Protein AF-A0AAV4BXM2-F1 (afdb_monomer)

Sequence (89 aa):
MMSWCPVSDRVIVAKLVAKPLNLGIIQVYAPTSDSEDVEVEKFYEEIEKAKGYLKYQDIIIVVGDFNAKVRDERVEDDVGPSGIGTVTV

pLDDT: mean 81.05, std 19.94, range [27.41, 97.19]

Organism: NCBI:txid259542

Solvent-accessible surface area (backbone atoms only — not comparable to full-atom values): 5604 Å² total; per-residue (Å²): 108,74,51,72,49,76,76,51,101,42,33,36,33,35,39,40,65,51,80,98,48,33,38,32,38,38,42,38,48,47,63,55,80,87,52,55,71,69,58,51,53,51,50,54,52,49,53,56,55,46,52,68,79,50,59,91,78,36,49,76,45,81,46,70,48,62,53,73,76,68,68,94,66,81,64,94,83,82,79,67,101,84,67,82,79,89,80,83,131

Mean predicted aligned error: 10.32 Å

Nearest PDB structures (foldseek):
  5inn-assembly5_E  TM=6.791E-01  e=8.055E-03  Mus musculus
  4gyz-assembly8_H  TM=7.151E-01  e=1.544E-02  Mus musculus
  5inm-assembly3_C  TM=7.025E-01  e=2.772E-02  Mus musculus
  4rvn-assembly1_B  TM=3.927E-01 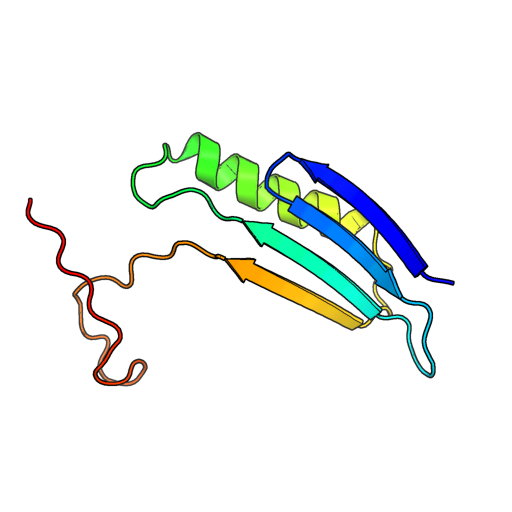 e=1.410E-01  Bacteroides thetaiotaomicron VPI-5482
  6gp6-assembly1_B  TM=3.909E-01  e=3.741E-01  Magnetospirillum gryphiswaldense MSR-1

Radius of gyration: 16.23 Å; Cα contacts (8 Å, |Δi|>4): 123; chains: 1; bounding box: 43×31×40 Å

Structure (mmCIF, N/CA/C/O backbone):
data_AF-A0AAV4BXM2-F1
#
_entry.id   AF-A0AAV4BXM2-F1
#
loop_
_atom_site.group_PDB
_atom_site.id
_atom_site.type_symbol
_atom_site.label_atom_id
_atom_site.label_alt_id
_atom_site.label_comp_id
_atom_site.label_asym_id
_atom_site.label_entity_id
_atom_site.label_seq_id
_atom_site.pdbx_PDB_ins_code
_atom_site.Cartn_x
_atom_site.Cartn_y
_atom_site.Cartn_z
_atom_site.occupancy
_atom_site.B_iso_or_equiv
_atom_site.auth_seq_id
_atom_site.auth_comp_id
_atom_site.auth_asym_id
_atom_site.auth_atom_id
_atom_site.pdbx_PDB_model_num
ATOM 1 N N . MET A 1 1 ? -20.317 -3.893 7.590 1.00 72.69 1 MET A N 1
ATOM 2 C CA . MET A 1 1 ? -20.508 -3.543 6.166 1.00 72.69 1 MET A CA 1
ATOM 3 C C . MET A 1 1 ? -19.139 -3.491 5.509 1.00 72.69 1 MET A C 1
ATOM 5 O O . MET A 1 1 ? -18.184 -3.142 6.193 1.00 72.69 1 MET A O 1
ATOM 9 N N . MET A 1 2 ? -19.036 -3.908 4.250 1.00 87.56 2 MET A N 1
ATOM 10 C CA . MET A 1 2 ? -17.796 -3.889 3.471 1.00 87.56 2 MET A CA 1
ATOM 11 C C . MET A 1 2 ? -17.834 -2.695 2.513 1.00 87.56 2 MET A C 1
ATOM 13 O O . MET A 1 2 ? -18.879 -2.440 1.917 1.00 87.56 2 MET A O 1
ATOM 17 N N . SER A 1 3 ? -16.726 -1.970 2.380 1.00 93.75 3 SER A N 1
ATOM 18 C CA . SER A 1 3 ? -16.567 -0.864 1.424 1.00 93.75 3 SER A CA 1
ATOM 19 C C . SER A 1 3 ? -15.275 -1.031 0.640 1.00 93.75 3 SER A C 1
ATOM 21 O O . SER A 1 3 ? -14.321 -1.594 1.167 1.00 93.75 3 SER A O 1
ATOM 23 N N . TRP A 1 4 ? -15.210 -0.522 -0.584 1.00 94.69 4 TRP A N 1
ATOM 24 C CA . TRP A 1 4 ? -13.995 -0.557 -1.396 1.00 94.69 4 TRP A CA 1
ATOM 25 C C . TRP A 1 4 ? -13.837 0.739 -2.194 1.00 94.69 4 TRP A C 1
ATOM 27 O O . TRP A 1 4 ? -14.821 1.431 -2.451 1.00 94.69 4 TRP A O 1
ATOM 37 N N . CYS A 1 5 ? -12.594 1.084 -2.527 1.00 94.38 5 CYS A N 1
ATOM 38 C CA . CYS A 1 5 ? -12.220 2.285 -3.262 1.00 94.38 5 CYS A CA 1
ATOM 39 C C . CYS A 1 5 ? -11.056 1.951 -4.212 1.00 94.38 5 CYS A C 1
ATOM 41 O O . CYS A 1 5 ? -9.989 1.557 -3.726 1.00 94.38 5 CYS A O 1
ATOM 43 N N . PRO A 1 6 ? -11.234 2.069 -5.538 1.00 95.69 6 PRO A N 1
ATOM 44 C CA . PRO A 1 6 ? -10.126 1.955 -6.476 1.00 95.69 6 PRO A CA 1
ATOM 45 C C . PRO A 1 6 ? -9.261 3.219 -6.380 1.00 95.69 6 PRO A C 1
ATOM 47 O O . PRO A 1 6 ? -9.777 4.334 -6.441 1.00 95.69 6 PRO A O 1
ATOM 50 N N . VAL A 1 7 ? -7.954 3.043 -6.198 1.00 95.38 7 VAL A N 1
ATOM 51 C CA . VAL A 1 7 ? -6.976 4.143 -6.132 1.00 95.38 7 VAL A CA 1
ATOM 52 C C . VAL A 1 7 ? -6.369 4.390 -7.512 1.00 95.38 7 VAL A C 1
ATOM 54 O O . VAL A 1 7 ? -6.177 5.540 -7.903 1.00 95.38 7 VAL A O 1
ATOM 57 N N . SER A 1 8 ? -6.122 3.317 -8.263 1.00 95.62 8 SER A N 1
ATOM 58 C CA . SER A 1 8 ? -5.662 3.333 -9.653 1.00 95.62 8 SER A CA 1
ATOM 59 C C . SER A 1 8 ? -6.080 2.041 -10.365 1.00 95.62 8 SER A C 1
ATOM 61 O O . SER A 1 8 ? -6.689 1.160 -9.753 1.00 95.62 8 SER A O 1
ATOM 63 N N . ASP A 1 9 ? -5.702 1.888 -11.636 1.00 93.38 9 ASP A N 1
ATOM 64 C CA . ASP A 1 9 ? -5.873 0.630 -12.382 1.00 93.38 9 ASP A CA 1
ATOM 65 C C . ASP A 1 9 ? -5.105 -0.549 -11.752 1.00 93.38 9 ASP A C 1
ATOM 67 O O . ASP A 1 9 ? -5.377 -1.708 -12.061 1.00 93.38 9 ASP A O 1
ATOM 71 N N . ARG A 1 10 ? -4.134 -0.258 -10.875 1.00 94.00 10 ARG A N 1
ATOM 72 C CA . ARG A 1 10 ? -3.221 -1.229 -10.256 1.00 94.00 10 ARG A CA 1
ATOM 73 C C . ARG A 1 10 ? -3.399 -1.378 -8.749 1.00 94.00 10 ARG A C 1
ATOM 75 O O . ARG A 1 10 ? -2.811 -2.288 -8.173 1.00 94.00 10 ARG A O 1
ATOM 82 N N . VAL A 1 11 ? -4.169 -0.506 -8.099 1.00 96.69 11 VAL A N 1
ATOM 83 C CA . VAL A 1 11 ? -4.328 -0.508 -6.640 1.00 96.69 11 VAL A CA 1
ATOM 84 C C . VAL A 1 11 ? -5.789 -0.305 -6.261 1.00 96.69 11 VAL A C 1
ATOM 86 O O . VAL A 1 11 ? -6.413 0.697 -6.615 1.00 96.69 11 VAL A O 1
ATOM 89 N N . ILE A 1 12 ? -6.327 -1.226 -5.464 1.00 97.19 12 ILE A N 1
ATOM 90 C CA . ILE A 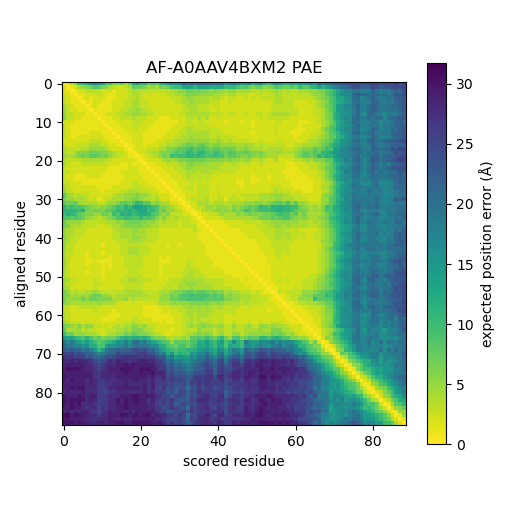1 12 ? -7.663 -1.124 -4.867 1.00 97.19 12 ILE A CA 1
ATOM 91 C C . ILE A 1 12 ? -7.585 -1.354 -3.361 1.00 97.19 12 ILE A C 1
ATOM 93 O O . ILE A 1 12 ? -6.914 -2.264 -2.879 1.00 97.19 12 ILE A O 1
ATOM 97 N N . VAL A 1 13 ? -8.316 -0.537 -2.605 1.00 97.19 13 VAL A N 1
ATOM 98 C CA . VAL A 1 13 ? -8.491 -0.716 -1.165 1.00 97.19 13 VAL A CA 1
ATOM 99 C C . VAL A 1 13 ? -9.868 -1.300 -0.879 1.00 97.19 13 VAL A C 1
ATOM 101 O O . VAL A 1 13 ? -10.877 -0.825 -1.395 1.00 97.19 13 VAL A O 1
ATOM 104 N N . ALA A 1 14 ? -9.930 -2.298 -0.009 1.00 95.88 14 ALA A N 1
ATOM 105 C CA . ALA A 1 14 ? -11.159 -2.819 0.565 1.00 95.88 14 ALA A CA 1
ATOM 106 C C . ALA A 1 14 ? -11.087 -2.727 2.089 1.00 95.88 14 ALA A C 1
ATOM 108 O O . ALA A 1 14 ? -10.057 -2.984 2.704 1.00 95.88 14 ALA A O 1
ATOM 109 N N . LYS A 1 15 ? -12.200 -2.365 2.716 1.00 95.62 15 LYS A N 1
ATOM 110 C CA . LYS A 1 15 ? -12.350 -2.274 4.162 1.00 95.62 15 LYS A CA 1
ATOM 111 C C . LYS A 1 15 ? -13.473 -3.188 4.612 1.00 95.62 15 LYS A C 1
ATOM 113 O O . LYS A 1 15 ? -14.624 -3.042 4.196 1.00 95.62 15 LYS A O 1
ATOM 118 N N . LEU A 1 16 ? -13.134 -4.107 5.502 1.00 94.38 16 LEU A N 1
ATOM 119 C CA . LEU A 1 16 ? -14.050 -5.040 6.126 1.00 94.38 16 LEU A CA 1
ATOM 120 C C . LEU A 1 16 ? -14.199 -4.661 7.598 1.00 94.38 16 LEU A C 1
ATOM 122 O O . LEU A 1 16 ? -13.241 -4.674 8.369 1.00 94.38 16 LEU A O 1
ATOM 126 N N . VAL A 1 17 ? -15.423 -4.319 7.994 1.00 93.12 17 VAL A N 1
ATOM 127 C CA . VAL A 1 17 ? -15.749 -4.097 9.406 1.00 93.12 17 VAL A CA 1
ATOM 128 C C . VAL A 1 17 ? -15.838 -5.451 10.104 1.00 93.12 17 VAL A C 1
ATOM 130 O O . VAL A 1 17 ? -16.752 -6.228 9.823 1.00 93.12 17 VAL A O 1
ATOM 133 N N . ALA A 1 18 ? -14.901 -5.711 11.011 1.00 90.12 18 ALA A N 1
ATOM 134 C CA . ALA A 1 18 ? -14.785 -6.943 11.782 1.00 90.12 18 ALA A CA 1
ATOM 135 C C . ALA A 1 18 ? -14.545 -6.627 13.270 1.00 90.12 18 ALA A C 1
ATOM 137 O O . ALA A 1 18 ? -14.376 -5.470 13.658 1.00 90.12 18 ALA A O 1
ATOM 138 N N . LYS A 1 19 ? -14.590 -7.658 14.120 1.00 89.62 19 LYS A N 1
ATOM 139 C CA . LYS A 1 19 ? -14.263 -7.567 15.549 1.00 89.62 19 LYS A CA 1
ATOM 140 C C . LYS A 1 19 ? -13.093 -8.508 15.848 1.00 89.62 19 LYS A C 1
ATOM 142 O O . LYS A 1 19 ? -13.097 -9.617 15.320 1.00 89.62 19 LYS A O 1
ATOM 147 N N . PRO A 1 20 ? -12.133 -8.117 16.702 1.00 90.38 20 PRO A N 1
ATOM 148 C CA . PRO A 1 20 ? -12.094 -6.880 17.494 1.00 90.38 20 PRO A CA 1
ATOM 149 C C . PRO A 1 20 ? -11.642 -5.626 16.721 1.00 90.38 20 PRO A C 1
ATOM 151 O O . PRO A 1 20 ? -11.912 -4.521 17.180 1.00 90.38 20 PRO A O 1
ATOM 154 N N . LEU A 1 21 ? -11.000 -5.782 15.561 1.00 92.75 21 LEU A N 1
ATOM 155 C CA . LEU A 1 21 ? -10.488 -4.689 14.726 1.00 92.75 21 LEU A CA 1
ATOM 156 C C . LEU A 1 21 ? -11.038 -4.807 13.303 1.00 92.75 21 LEU A C 1
ATOM 158 O O . LEU A 1 21 ? -11.357 -5.908 12.850 1.00 92.75 21 LEU A O 1
ATOM 162 N N . ASN A 1 22 ? -11.123 -3.685 12.584 1.00 94.25 22 ASN A N 1
ATOM 163 C CA . ASN A 1 22 ? -11.428 -3.742 11.157 1.00 94.25 22 ASN A CA 1
ATOM 164 C C . ASN A 1 22 ? -10.205 -4.227 10.381 1.00 94.25 22 ASN A C 1
ATOM 166 O O . ASN A 1 22 ? -9.065 -4.062 10.815 1.00 94.25 22 ASN A O 1
ATOM 170 N N . LEU A 1 23 ? -10.469 -4.768 9.202 1.00 95.06 23 LEU A N 1
ATOM 171 C CA . LEU A 1 23 ? -9.460 -5.238 8.273 1.00 95.06 23 LEU A CA 1
ATOM 172 C C . LEU A 1 23 ? -9.455 -4.338 7.036 1.00 95.06 23 LEU A C 1
ATOM 174 O O . LEU A 1 23 ? -10.492 -4.136 6.404 1.00 95.06 23 LEU A O 1
ATOM 178 N N . GLY A 1 24 ? -8.292 -3.799 6.699 1.00 95.62 24 GLY A N 1
ATOM 179 C CA . GLY A 1 24 ? -8.007 -3.142 5.435 1.00 95.62 24 GLY A CA 1
ATOM 180 C C . GLY A 1 24 ? -7.205 -4.072 4.536 1.00 95.62 24 GLY A C 1
ATOM 181 O O . GLY A 1 24 ? -6.162 -4.575 4.939 1.00 95.62 24 GLY A O 1
ATOM 182 N N . ILE A 1 25 ? -7.687 -4.302 3.324 1.00 95.94 25 ILE A N 1
ATOM 183 C CA . ILE A 1 25 ? -6.996 -5.074 2.296 1.00 95.94 25 ILE A CA 1
ATOM 184 C C . ILE A 1 25 ? -6.606 -4.098 1.196 1.00 95.94 25 ILE A C 1
ATOM 186 O O . ILE A 1 25 ? -7.472 -3.448 0.616 1.00 95.94 25 ILE A O 1
ATOM 190 N N . ILE A 1 26 ? -5.314 -3.992 0.920 1.00 96.94 26 ILE A N 1
ATOM 191 C CA . ILE A 1 26 ? -4.785 -3.272 -0.233 1.00 96.94 26 ILE A CA 1
ATOM 192 C C . ILE A 1 26 ? -4.415 -4.339 -1.250 1.00 96.94 26 ILE A C 1
ATOM 194 O O . ILE A 1 26 ? -3.439 -5.061 -1.045 1.00 96.94 26 ILE A O 1
ATOM 198 N N . GLN A 1 27 ? -5.221 -4.484 -2.299 1.00 96.31 27 GLN A N 1
ATOM 199 C CA . GLN A 1 27 ? -4.827 -5.323 -3.418 1.00 96.31 27 GLN A CA 1
ATOM 200 C C . GLN A 1 27 ? -3.959 -4.489 -4.358 1.00 96.31 27 GLN A C 1
ATOM 202 O O . GLN A 1 27 ? -4.319 -3.352 -4.681 1.00 96.31 27 GLN A O 1
ATOM 207 N N . VAL A 1 28 ? -2.833 -5.063 -4.776 1.00 95.75 28 VAL A N 1
ATOM 208 C CA . VAL A 1 28 ? -1.927 -4.459 -5.749 1.00 95.75 28 VAL A CA 1
ATOM 209 C C . VAL A 1 28 ? -1.680 -5.356 -6.965 1.00 95.75 28 VAL A C 1
ATOM 211 O O . VAL A 1 28 ? -1.667 -6.585 -6.873 1.00 95.75 28 VAL A O 1
ATOM 214 N N . TYR A 1 29 ? -1.438 -4.727 -8.108 1.00 93.75 29 TYR A N 1
ATOM 215 C CA . TYR A 1 29 ? -0.886 -5.339 -9.309 1.00 93.75 29 TYR A CA 1
ATOM 216 C C . TYR A 1 29 ? 0.341 -4.534 -9.738 1.00 93.75 29 TYR A C 1
ATOM 218 O O . TYR A 1 29 ? 0.217 -3.448 -10.304 1.00 93.75 29 TYR A O 1
ATOM 226 N N . ALA A 1 30 ? 1.530 -5.021 -9.404 1.00 91.31 30 ALA A N 1
ATOM 227 C CA . ALA A 1 30 ? 2.761 -4.287 -9.626 1.00 91.31 30 ALA A CA 1
ATOM 228 C C . ALA A 1 30 ? 3.102 -4.164 -11.120 1.00 91.31 30 ALA A C 1
ATOM 230 O O . ALA A 1 30 ? 2.757 -5.047 -11.916 1.00 91.31 30 ALA A O 1
ATOM 231 N N . PRO A 1 31 ? 3.804 -3.081 -11.500 1.00 89.12 31 PRO A N 1
ATOM 232 C CA . PRO A 1 31 ? 4.457 -2.978 -12.797 1.00 89.12 31 PRO A CA 1
ATOM 233 C C . PRO A 1 31 ? 5.310 -4.209 -13.110 1.00 89.12 31 PRO A C 1
ATOM 235 O O . PRO A 1 31 ? 5.856 -4.853 -12.216 1.00 89.12 31 PRO A O 1
ATOM 238 N N . THR A 1 32 ? 5.446 -4.523 -14.395 1.00 86.94 32 THR A N 1
ATOM 239 C CA . THR A 1 32 ? 6.395 -5.546 -14.843 1.00 86.94 32 THR A CA 1
ATOM 240 C C . THR A 1 32 ? 7.823 -5.078 -14.602 1.00 86.94 32 THR A C 1
ATOM 242 O O . THR A 1 32 ? 8.084 -3.882 -14.564 1.00 86.94 32 THR A O 1
ATOM 245 N N . SER A 1 33 ? 8.781 -5.998 -14.522 1.00 79.50 33 SER A N 1
ATOM 246 C CA . SER A 1 33 ? 10.189 -5.624 -14.305 1.00 79.50 33 SER A CA 1
ATOM 247 C C . SER A 1 33 ? 10.817 -4.805 -15.437 1.00 79.50 33 SER A C 1
ATOM 249 O O . SER A 1 33 ? 11.900 -4.267 -15.252 1.00 79.50 33 SER A O 1
ATOM 251 N N . ASP A 1 34 ? 10.155 -4.738 -16.591 1.00 82.62 34 ASP A N 1
ATOM 252 C CA . ASP A 1 34 ? 10.589 -3.952 -17.746 1.00 82.62 34 ASP A CA 1
ATOM 253 C C . ASP A 1 34 ? 9.898 -2.566 -17.787 1.00 82.62 34 ASP A C 1
ATOM 255 O O . ASP A 1 34 ? 10.063 -1.819 -18.749 1.00 82.62 34 ASP A O 1
ATOM 259 N N . SER A 1 35 ? 9.098 -2.228 -16.763 1.00 86.38 35 SER A N 1
ATOM 260 C CA . SER A 1 35 ? 8.501 -0.898 -16.593 1.00 86.38 35 SER A CA 1
ATOM 261 C C . SER A 1 35 ? 9.554 0.149 -16.243 1.00 86.38 35 SER A C 1
ATOM 263 O O . SER A 1 35 ? 10.555 -0.146 -15.595 1.00 86.38 35 SER A O 1
ATOM 265 N N . GLU A 1 36 ? 9.292 1.396 -16.632 1.00 89.50 36 GLU A N 1
ATOM 266 C CA . GLU A 1 36 ? 10.155 2.528 -16.294 1.00 89.50 36 GLU A CA 1
ATOM 267 C C . GLU A 1 36 ? 10.163 2.784 -14.778 1.00 89.50 36 GLU A C 1
ATOM 269 O O . GLU A 1 36 ? 9.133 2.640 -14.113 1.00 89.50 36 GLU A O 1
ATOM 274 N N . ASP A 1 37 ? 11.294 3.251 -14.237 1.00 88.69 37 ASP A N 1
ATOM 275 C CA . ASP A 1 37 ? 11.433 3.581 -12.808 1.00 88.69 37 ASP A CA 1
ATOM 276 C C . ASP A 1 37 ? 10.337 4.546 -12.329 1.00 88.69 37 ASP A C 1
ATOM 278 O O . ASP A 1 37 ? 9.809 4.409 -11.229 1.00 88.69 37 ASP A O 1
ATOM 282 N N . VAL A 1 38 ? 9.912 5.470 -13.196 1.00 91.56 38 VAL A N 1
ATOM 283 C CA . VAL A 1 38 ? 8.827 6.423 -12.919 1.00 91.56 38 VAL A CA 1
ATOM 284 C C . VAL A 1 38 ? 7.484 5.716 -12.689 1.00 91.56 38 VAL A C 1
ATOM 286 O O . VAL A 1 38 ? 6.700 6.129 -11.833 1.00 91.56 38 VAL A O 1
ATOM 289 N N . GLU A 1 39 ? 7.192 4.639 -13.424 1.00 89.81 39 GLU A N 1
ATOM 290 C CA . GLU A 1 39 ? 5.980 3.841 -13.196 1.00 89.81 39 GLU A CA 1
ATOM 291 C C . GLU A 1 39 ? 6.053 3.079 -11.871 1.00 89.81 39 GLU A C 1
ATOM 293 O O . GLU A 1 39 ? 5.039 2.930 -11.184 1.00 89.81 39 GLU A O 1
ATOM 298 N N . VAL A 1 40 ? 7.249 2.607 -11.511 1.00 89.69 40 VAL A N 1
ATOM 299 C CA . VAL A 1 40 ? 7.512 1.909 -10.250 1.00 89.69 40 VAL A CA 1
ATOM 300 C C . VAL A 1 40 ? 7.356 2.861 -9.065 1.00 89.69 40 VAL A C 1
ATOM 302 O O . VAL A 1 40 ? 6.628 2.549 -8.122 1.00 89.69 40 VAL A O 1
ATOM 305 N N . GLU A 1 41 ? 7.952 4.051 -9.127 1.00 92.19 41 GLU A N 1
ATOM 306 C CA . GLU A 1 41 ? 7.788 5.099 -8.115 1.00 92.19 41 GLU A CA 1
ATOM 307 C C . GLU A 1 41 ? 6.316 5.483 -7.944 1.00 92.19 41 GLU A C 1
ATOM 309 O O . GLU A 1 41 ? 5.790 5.463 -6.828 1.00 92.19 41 GLU A O 1
ATOM 314 N N . LYS A 1 42 ? 5.611 5.736 -9.055 1.00 94.12 42 LYS A N 1
ATOM 315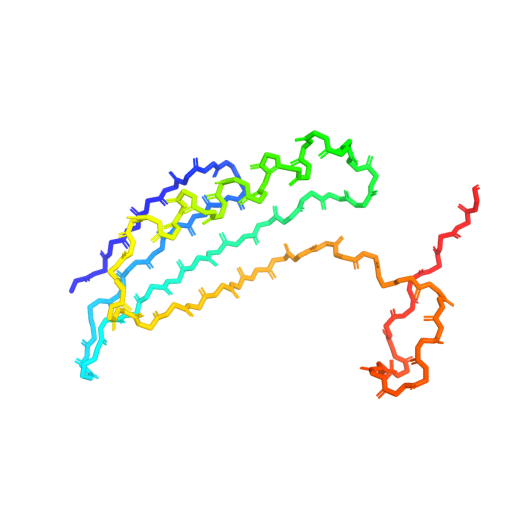 C CA . LYS A 1 42 ? 4.179 6.053 -9.035 1.00 94.12 42 LYS A CA 1
ATOM 316 C C . LYS A 1 42 ? 3.355 4.941 -8.381 1.00 94.12 42 LYS A C 1
ATOM 318 O O . LYS A 1 42 ? 2.442 5.232 -7.610 1.00 94.12 42 LYS A O 1
ATOM 323 N N . PHE A 1 43 ? 3.675 3.678 -8.653 1.00 92.94 43 PHE A N 1
ATOM 324 C CA . PHE A 1 43 ? 3.007 2.540 -8.027 1.00 92.94 43 PHE A CA 1
ATOM 325 C C . PHE A 1 43 ? 3.195 2.526 -6.500 1.00 92.94 43 PHE A C 1
ATOM 327 O O . PHE A 1 43 ? 2.223 2.346 -5.762 1.00 92.94 43 PHE A O 1
ATOM 334 N N . TYR A 1 44 ? 4.406 2.788 -6.000 1.00 92.00 44 TYR A N 1
ATOM 335 C CA . TYR A 1 44 ? 4.640 2.891 -4.555 1.00 92.00 44 TYR A CA 1
ATOM 336 C C . TYR A 1 44 ? 3.914 4.087 -3.922 1.00 92.00 44 TYR A C 1
ATOM 338 O O . TYR A 1 44 ? 3.353 3.957 -2.829 1.00 92.00 44 TYR A O 1
ATOM 346 N N . GLU A 1 45 ? 3.834 5.228 -4.612 1.00 95.75 45 GLU A N 1
ATOM 347 C CA . GLU A 1 45 ? 3.019 6.360 -4.157 1.00 95.75 45 GLU A CA 1
ATOM 348 C C . GLU A 1 45 ? 1.524 6.019 -4.075 1.00 95.75 45 GLU A C 1
ATOM 350 O O . GLU A 1 45 ? 0.827 6.473 -3.163 1.00 95.75 45 GLU A O 1
ATOM 355 N N . GLU A 1 46 ? 1.001 5.238 -5.022 1.00 95.81 46 GLU A N 1
ATOM 356 C CA . GLU A 1 46 ? -0.395 4.789 -5.028 1.00 95.81 46 GLU A CA 1
ATOM 357 C C . GLU A 1 46 ? -0.703 3.869 -3.839 1.00 95.81 46 GLU A C 1
ATOM 359 O O . GLU A 1 46 ? -1.765 3.998 -3.227 1.00 95.81 46 GLU A O 1
ATOM 364 N N . ILE A 1 47 ? 0.237 3.007 -3.441 1.00 94.56 47 ILE A N 1
ATOM 365 C CA . ILE A 1 47 ? 0.109 2.179 -2.232 1.00 94.56 47 ILE A CA 1
ATOM 366 C C . ILE A 1 47 ? 0.080 3.051 -0.969 1.00 94.56 47 ILE A C 1
ATOM 368 O O . ILE A 1 47 ? -0.755 2.830 -0.087 1.00 94.56 47 ILE A O 1
ATOM 372 N N . GLU A 1 48 ? 0.942 4.066 -0.867 1.00 94.56 48 GLU A N 1
ATOM 373 C CA . GLU A 1 48 ? 0.917 4.994 0.273 1.00 94.56 48 GLU A CA 1
ATOM 374 C C . GLU A 1 48 ? -0.391 5.795 0.329 1.00 94.56 48 GLU A C 1
ATOM 376 O O . GLU A 1 48 ? -1.001 5.924 1.396 1.00 94.56 48 GLU A O 1
ATOM 381 N N . LYS A 1 49 ? -0.904 6.247 -0.823 1.00 95.44 49 LYS A N 1
ATOM 382 C CA . LYS A 1 49 ? -2.239 6.860 -0.912 1.00 95.44 49 LYS A CA 1
ATOM 383 C C . LYS A 1 49 ? -3.322 5.886 -0.445 1.00 95.44 49 LYS A C 1
ATOM 385 O O . LYS A 1 49 ? -4.178 6.279 0.345 1.00 95.44 49 LYS A O 1
ATOM 390 N N . ALA A 1 50 ? -3.261 4.616 -0.858 1.00 95.06 50 ALA A N 1
ATOM 391 C CA . ALA A 1 50 ? -4.199 3.572 -0.443 1.00 95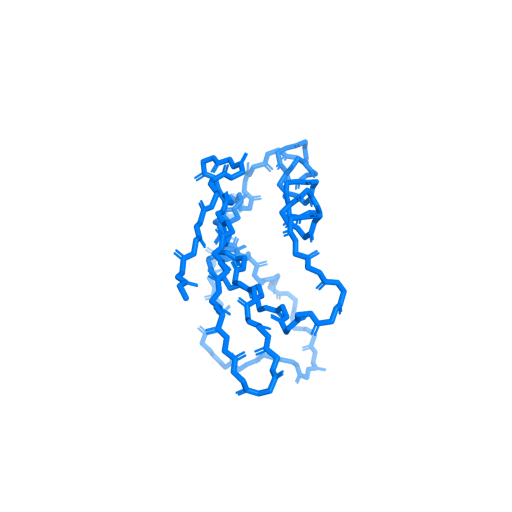.06 50 ALA A CA 1
ATOM 392 C C . ALA A 1 50 ? -4.207 3.364 1.082 1.00 95.06 50 ALA A C 1
ATOM 394 O O . ALA A 1 50 ? -5.277 3.292 1.695 1.00 95.06 50 ALA A O 1
ATOM 395 N N . LYS A 1 51 ? -3.029 3.351 1.719 1.00 92.88 51 LYS A N 1
ATOM 396 C CA . LYS A 1 51 ? -2.897 3.274 3.185 1.00 92.88 51 LYS A CA 1
ATOM 397 C C . LYS A 1 51 ? -3.576 4.450 3.889 1.00 92.88 51 LYS A C 1
ATOM 399 O O . LYS A 1 51 ? -4.171 4.249 4.945 1.00 92.88 51 LYS A O 1
ATOM 404 N N . GLY A 1 52 ? -3.567 5.643 3.290 1.00 93.25 52 GLY A N 1
ATOM 405 C CA . GLY A 1 52 ? -4.245 6.835 3.813 1.00 93.25 52 GLY A CA 1
ATOM 406 C C . GLY A 1 52 ? -5.769 6.701 3.967 1.00 93.25 52 GLY A C 1
ATOM 407 O O . GLY A 1 52 ? -6.365 7.414 4.773 1.00 93.25 52 GLY A O 1
ATOM 408 N N . TYR A 1 53 ? -6.413 5.766 3.258 1.00 90.94 53 TYR A N 1
ATOM 409 C CA . TYR A 1 53 ? -7.850 5.482 3.405 1.00 90.94 53 TYR A CA 1
ATOM 410 C C . TYR A 1 53 ? -8.176 4.564 4.599 1.00 90.94 53 TYR A C 1
ATOM 412 O O . TYR A 1 53 ? -9.348 4.376 4.948 1.00 90.94 53 TYR A O 1
ATOM 420 N N . LEU A 1 54 ? -7.161 3.971 5.229 1.00 92.25 54 LEU A N 1
ATOM 421 C CA . LEU A 1 54 ? -7.298 3.044 6.349 1.00 92.25 54 LEU A CA 1
ATOM 422 C C . LEU A 1 54 ? -6.939 3.740 7.665 1.00 92.25 54 LEU A C 1
ATOM 424 O O . LEU A 1 54 ? -6.189 4.713 7.701 1.00 92.25 54 LEU A O 1
ATOM 428 N N 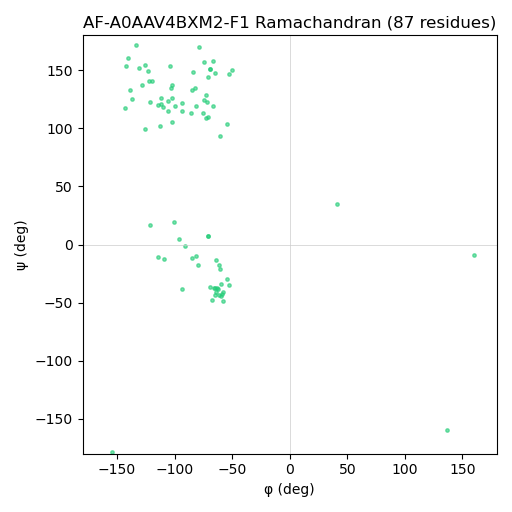. LYS A 1 55 ? -7.505 3.266 8.780 1.00 90.25 55 LYS A N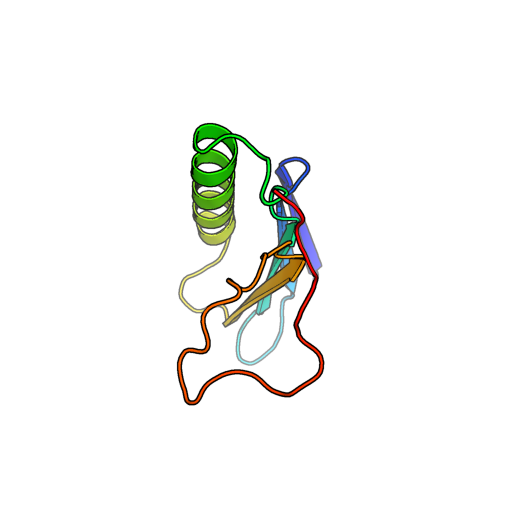 1
ATOM 429 C CA . LYS A 1 55 ? -7.144 3.800 10.100 1.00 90.25 55 LYS A CA 1
ATOM 430 C C . LYS A 1 55 ? -5.891 3.092 10.601 1.00 90.25 55 LYS A C 1
ATOM 432 O O . LYS A 1 55 ? -5.745 1.897 10.394 1.00 90.25 55 LYS A O 1
ATOM 437 N N . TYR A 1 56 ? -5.065 3.794 11.375 1.00 87.00 56 TYR A N 1
ATOM 438 C CA . TYR A 1 56 ? -3.864 3.226 12.005 1.00 87.00 56 TYR A CA 1
ATOM 439 C C . TYR A 1 56 ? -4.134 1.970 12.863 1.00 87.00 56 TYR A C 1
ATOM 441 O O . TYR A 1 56 ? -3.275 1.109 12.990 1.00 87.00 56 TYR A O 1
ATOM 449 N N . GLN A 1 57 ? -5.328 1.864 13.454 1.00 90.94 57 GLN A N 1
ATOM 450 C CA . GLN A 1 57 ? -5.741 0.716 14.273 1.00 90.94 57 GLN A CA 1
ATOM 451 C C . GLN A 1 57 ? -6.308 -0.453 13.453 1.00 90.94 57 GLN A C 1
ATOM 453 O O . GLN A 1 57 ? -6.553 -1.520 14.015 1.00 90.94 57 GLN A O 1
ATOM 458 N N . ASP A 1 58 ? -6.591 -0.248 12.164 1.00 91.44 58 ASP A N 1
ATOM 459 C CA . ASP A 1 58 ? -7.072 -1.326 11.306 1.00 91.44 58 ASP A CA 1
ATOM 460 C C . ASP A 1 58 ? -5.908 -2.299 11.044 1.00 91.44 58 ASP A C 1
ATOM 462 O O . ASP A 1 58 ? -4.755 -1.893 10.898 1.00 91.44 58 ASP A O 1
ATOM 466 N N . ILE A 1 59 ? -6.203 -3.596 10.962 1.00 94.12 59 ILE A N 1
ATOM 467 C CA . ILE A 1 59 ? -5.226 -4.575 10.479 1.00 94.12 59 ILE A CA 1
ATOM 468 C C . ILE A 1 59 ? -5.081 -4.342 8.977 1.00 94.12 59 ILE A C 1
ATOM 470 O O . ILE A 1 59 ? -6.081 -4.397 8.265 1.00 94.12 59 ILE A O 1
ATOM 474 N N . ILE A 1 60 ? -3.869 -4.075 8.490 1.00 94.75 60 ILE A N 1
ATOM 475 C CA . ILE A 1 60 ? -3.618 -3.820 7.066 1.00 94.75 60 ILE A CA 1
ATOM 476 C C . ILE A 1 60 ? -2.932 -5.035 6.452 1.00 94.75 60 ILE A C 1
ATOM 478 O O . ILE A 1 60 ? -1.869 -5.451 6.904 1.00 94.75 60 ILE A O 1
ATOM 482 N N . ILE A 1 61 ? -3.540 -5.583 5.405 1.00 94.38 61 ILE A N 1
ATOM 483 C CA . ILE A 1 61 ? -2.984 -6.652 4.582 1.00 94.38 61 ILE A CA 1
ATOM 484 C C . ILE A 1 61 ? -2.750 -6.087 3.183 1.00 94.38 61 ILE A C 1
ATOM 486 O O . ILE A 1 61 ? -3.698 -5.661 2.527 1.00 94.38 61 ILE A O 1
ATOM 490 N N . VAL A 1 62 ? -1.500 -6.100 2.722 1.00 93.88 62 VAL A N 1
ATOM 491 C CA . VAL A 1 62 ? -1.153 -5.786 1.330 1.00 93.88 62 VAL A CA 1
ATOM 492 C C . VAL A 1 62 ? -0.941 -7.104 0.598 1.00 93.88 62 VAL A C 1
ATOM 494 O O . VAL A 1 62 ? -0.104 -7.906 1.004 1.00 93.88 62 VAL A O 1
ATOM 497 N N . VAL A 1 63 ? -1.735 -7.357 -0.437 1.00 94.75 63 VAL A N 1
ATOM 498 C CA . VAL A 1 63 ? -1.756 -8.624 -1.183 1.00 94.75 63 VAL A CA 1
ATOM 499 C C . VAL A 1 63 ? -1.909 -8.359 -2.667 1.00 94.75 63 VAL A C 1
ATOM 501 O O . VAL A 1 63 ? -2.394 -7.312 -3.067 1.00 94.75 63 VAL A O 1
ATOM 504 N N . GLY A 1 64 ? -1.560 -9.329 -3.497 1.00 91.06 64 GLY A N 1
ATOM 505 C CA . GLY A 1 64 ? -1.775 -9.246 -4.932 1.00 91.06 64 GLY A CA 1
ATOM 506 C C . GLY A 1 64 ? -0.567 -9.740 -5.697 1.00 91.06 64 GLY A C 1
ATOM 507 O O . GLY A 1 64 ? 0.243 -10.500 -5.165 1.00 91.06 64 GLY A O 1
ATOM 508 N N . ASP A 1 65 ? -0.488 -9.328 -6.951 1.00 90.12 65 ASP A N 1
ATOM 509 C CA . ASP A 1 65 ? 0.605 -9.707 -7.827 1.00 90.12 65 ASP A CA 1
ATOM 510 C C . ASP A 1 65 ? 1.682 -8.632 -7.753 1.00 90.12 65 ASP A C 1
ATOM 512 O O . ASP A 1 65 ? 1.451 -7.483 -8.124 1.00 90.12 65 ASP A O 1
ATOM 516 N N . PHE A 1 66 ? 2.849 -8.994 -7.234 1.00 84.38 66 PHE A N 1
ATOM 517 C CA . PHE A 1 66 ? 3.976 -8.076 -7.143 1.00 84.38 66 PHE A CA 1
ATOM 518 C C . PHE A 1 66 ? 4.893 -8.127 -8.367 1.00 84.38 66 PHE A C 1
ATOM 520 O O . PHE A 1 66 ? 5.847 -7.355 -8.388 1.00 84.38 66 PHE A O 1
ATOM 527 N N . ASN A 1 67 ? 4.628 -8.989 -9.366 1.00 76.38 67 ASN A N 1
ATOM 528 C CA . ASN A 1 67 ? 5.388 -9.087 -10.624 1.00 76.38 67 ASN A CA 1
ATOM 529 C C . ASN A 1 67 ? 6.919 -8.969 -10.444 1.00 76.38 67 ASN A C 1
ATOM 531 O O . ASN A 1 67 ? 7.636 -8.400 -11.273 1.00 76.38 67 ASN A O 1
ATOM 535 N N . ALA A 1 68 ? 7.435 -9.492 -9.329 1.00 67.12 68 ALA A N 1
ATOM 536 C CA . ALA A 1 68 ? 8.826 -9.335 -8.946 1.00 67.12 68 ALA A CA 1
ATOM 537 C C . ALA A 1 68 ? 9.685 -10.360 -9.700 1.00 67.12 68 ALA A C 1
ATOM 539 O O . ALA A 1 68 ? 9.518 -11.567 -9.516 1.00 67.12 68 ALA A O 1
ATOM 540 N N . LYS A 1 69 ? 10.648 -9.895 -10.507 1.00 62.19 69 LYS A N 1
ATOM 541 C CA . LYS A 1 69 ? 11.792 -10.728 -10.908 1.00 62.19 69 LYS A CA 1
ATOM 542 C C . LYS A 1 69 ? 12.688 -10.898 -9.680 1.00 62.19 69 LYS A C 1
ATOM 544 O O . LYS A 1 69 ? 13.334 -9.949 -9.238 1.00 62.19 69 LYS A O 1
ATOM 549 N N . VAL A 1 70 ? 12.733 -12.105 -9.124 1.00 56.69 70 VAL A N 1
ATOM 550 C CA . VAL A 1 70 ? 13.777 -12.484 -8.164 1.00 56.69 70 VAL A CA 1
ATOM 551 C C . VAL A 1 70 ? 15.094 -12.504 -8.949 1.00 56.69 70 VAL A C 1
ATOM 553 O O . VAL A 1 70 ? 15.188 -13.209 -9.951 1.00 56.69 70 VAL A O 1
ATOM 556 N N . ARG A 1 71 ? 16.075 -11.669 -8.572 1.00 43.78 71 ARG A N 1
ATOM 557 C CA . ARG A 1 71 ? 17.407 -11.661 -9.210 1.00 43.78 71 ARG A CA 1
ATOM 558 C C . ARG A 1 71 ? 17.986 -13.078 -9.204 1.00 43.78 71 ARG A C 1
ATOM 560 O O . ARG A 1 71 ? 17.830 -13.808 -8.234 1.00 43.78 71 ARG A O 1
ATOM 567 N N . ASP A 1 72 ? 18.743 -13.399 -10.247 1.00 48.72 72 ASP A N 1
ATOM 568 C CA . ASP A 1 72 ? 19.501 -14.653 -10.395 1.00 48.72 72 ASP A CA 1
ATOM 569 C C . ASP A 1 72 ? 20.720 -14.742 -9.441 1.00 48.72 72 ASP A C 1
ATOM 571 O O . ASP A 1 72 ? 21.549 -15.646 -9.524 1.00 48.72 72 ASP A O 1
ATOM 575 N N . GLU A 1 73 ? 20.860 -13.790 -8.511 1.00 45.03 73 GLU A N 1
ATOM 576 C CA . GLU A 1 73 ? 21.822 -13.888 -7.420 1.00 45.03 73 GLU A CA 1
ATOM 577 C C . GLU A 1 73 ? 21.185 -14.667 -6.272 1.00 45.03 73 GLU A C 1
ATOM 579 O O . GLU A 1 73 ? 20.267 -14.189 -5.603 1.00 45.03 73 GLU A O 1
ATOM 584 N N . ARG A 1 74 ? 21.724 -15.863 -6.012 1.00 45.34 74 ARG A N 1
ATOM 585 C CA . ARG A 1 74 ? 21.584 -16.511 -4.710 1.00 45.34 74 ARG A CA 1
ATOM 586 C C . ARG A 1 74 ? 22.075 -15.543 -3.636 1.00 45.34 74 ARG A C 1
ATOM 588 O O . ARG A 1 74 ? 23.276 -15.408 -3.423 1.00 45.34 74 ARG A O 1
ATOM 595 N N . VAL A 1 75 ? 21.146 -14.925 -2.920 1.00 49.19 75 VAL A N 1
ATOM 596 C CA . VAL A 1 75 ? 21.381 -14.655 -1.507 1.00 49.19 75 VAL A CA 1
ATOM 597 C C . VAL A 1 75 ? 21.263 -16.024 -0.853 1.00 49.19 75 VAL A C 1
ATOM 599 O O . VAL A 1 75 ? 20.192 -16.634 -0.889 1.00 49.19 75 VAL A O 1
ATOM 602 N N . GLU A 1 76 ? 22.388 -16.580 -0.404 1.00 47.59 76 GLU A N 1
ATOM 603 C CA . GLU A 1 76 ? 22.378 -17.808 0.388 1.00 47.59 76 GLU A CA 1
ATOM 604 C C . GLU A 1 76 ? 21.569 -17.523 1.655 1.00 47.59 76 GLU A C 1
ATOM 606 O O . GLU A 1 76 ? 22.091 -16.884 2.557 1.00 47.59 76 GLU A O 1
ATOM 611 N N . ASP A 1 77 ? 20.265 -17.833 1.613 1.00 53.09 77 ASP A N 1
ATOM 612 C CA . ASP A 1 77 ? 19.424 -18.330 2.717 1.00 53.09 77 ASP A CA 1
ATOM 613 C C . ASP A 1 77 ? 17.903 -18.130 2.504 1.00 53.09 77 ASP A C 1
ATOM 615 O O . ASP A 1 77 ? 17.123 -18.728 3.241 1.00 53.09 77 ASP A O 1
ATOM 619 N N . ASP A 1 78 ? 17.436 -17.393 1.481 1.00 54.66 78 ASP A N 1
ATOM 620 C CA . ASP A 1 78 ? 16.030 -16.921 1.484 1.00 54.66 78 ASP A CA 1
ATOM 621 C C . ASP A 1 78 ? 15.033 -17.564 0.487 1.00 54.66 78 ASP A C 1
ATOM 623 O O . ASP A 1 78 ? 13.827 -17.366 0.650 1.00 54.66 78 ASP A O 1
ATOM 627 N N . VAL A 1 79 ? 15.437 -18.346 -0.532 1.00 52.66 79 VAL A N 1
ATOM 628 C CA . VAL A 1 79 ? 14.472 -18.837 -1.556 1.00 52.66 79 VAL A CA 1
ATOM 629 C C . VAL A 1 79 ? 14.675 -20.301 -1.978 1.00 52.66 79 VAL A C 1
ATOM 631 O O . VAL A 1 79 ? 15.777 -20.745 -2.295 1.00 52.66 79 VAL A O 1
ATOM 634 N N . GLY A 1 80 ? 13.568 -21.057 -2.008 1.00 49.44 80 GLY A N 1
ATOM 635 C CA . GLY A 1 80 ? 13.503 -22.468 -2.406 1.00 49.44 80 GLY A CA 1
ATOM 636 C C . GLY A 1 80 ? 13.521 -22.731 -3.928 1.00 49.44 80 GLY A C 1
ATOM 637 O O . GLY A 1 80 ? 13.353 -21.822 -4.739 1.00 49.44 80 GLY A O 1
ATOM 638 N N . PRO A 1 81 ? 13.679 -24.003 -4.340 1.00 44.34 81 PRO A N 1
ATOM 639 C CA . PRO A 1 81 ? 14.194 -24.417 -5.657 1.00 44.34 81 PRO A CA 1
ATOM 640 C C . PRO A 1 81 ? 13.288 -24.191 -6.885 1.00 44.34 81 PRO A C 1
ATOM 642 O O . PRO A 1 81 ? 13.629 -24.652 -7.971 1.00 44.34 81 PRO A O 1
ATOM 645 N N . SER A 1 82 ? 12.149 -23.505 -6.766 1.00 48.53 82 SER A N 1
ATOM 646 C CA . SER A 1 82 ? 11.193 -23.311 -7.877 1.00 48.53 82 SER A CA 1
ATOM 647 C C . SER A 1 82 ? 10.922 -21.843 -8.228 1.00 48.53 82 SER A C 1
ATOM 649 O O . SER A 1 82 ? 9.943 -21.551 -8.904 1.00 48.53 82 SER A O 1
ATOM 651 N N . GLY A 1 83 ? 11.780 -20.919 -7.785 1.00 42.06 83 GLY A N 1
ATOM 652 C CA . GLY A 1 83 ? 11.613 -19.471 -7.977 1.00 42.06 83 GLY A CA 1
ATOM 653 C C . GLY A 1 83 ? 12.424 -18.833 -9.112 1.00 42.06 83 GLY A C 1
ATOM 654 O O . GLY A 1 83 ? 12.637 -17.628 -9.063 1.00 42.06 83 GLY A O 1
ATOM 655 N N . ILE A 1 84 ? 12.924 -19.593 -10.093 1.00 47.56 84 ILE A N 1
ATOM 656 C CA . ILE A 1 84 ? 13.915 -19.080 -11.059 1.00 47.56 84 ILE A CA 1
ATOM 657 C C . ILE A 1 84 ? 13.296 -18.998 -12.459 1.00 47.56 84 ILE A C 1
ATOM 659 O O . ILE A 1 84 ? 13.148 -20.007 -13.146 1.00 47.56 84 ILE A O 1
ATOM 663 N N . GLY A 1 85 ? 12.915 -17.788 -12.874 1.00 39.81 85 GLY A N 1
ATOM 664 C CA . GLY A 1 85 ? 12.559 -17.466 -14.256 1.00 39.81 85 GLY A CA 1
ATOM 665 C C . GLY A 1 85 ? 13.780 -16.923 -14.996 1.00 39.81 85 GLY A C 1
ATOM 666 O O . GLY A 1 85 ? 14.367 -15.933 -14.574 1.00 39.81 85 GLY A O 1
ATOM 667 N N . THR A 1 86 ? 14.179 -17.571 -16.089 1.00 40.66 86 THR A N 1
ATOM 668 C CA . THR A 1 86 ? 15.349 -17.177 -16.884 1.00 40.66 86 THR A CA 1
ATOM 669 C C . THR A 1 86 ? 15.040 -15.924 -17.704 1.00 40.66 86 THR A C 1
ATOM 671 O O . THR A 1 86 ? 14.115 -15.934 -18.515 1.00 40.66 86 THR A O 1
ATOM 674 N N . VAL A 1 87 ? 15.836 -14.865 -17.552 1.00 42.03 87 VAL A N 1
ATOM 675 C CA . VAL A 1 87 ? 15.857 -13.740 -18.498 1.00 42.03 87 VAL A CA 1
ATOM 676 C C . VAL A 1 87 ? 17.132 -13.855 -19.320 1.00 42.03 87 VAL A C 1
ATOM 678 O O . VAL A 1 87 ? 18.234 -13.787 -18.784 1.00 42.03 87 VAL A O 1
ATOM 681 N N . THR A 1 88 ? 16.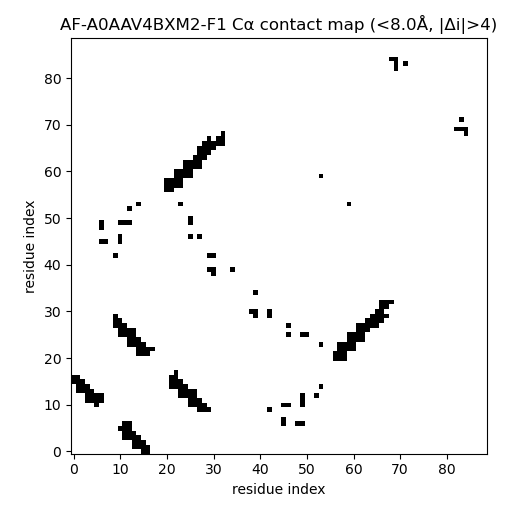975 -14.091 -20.622 1.0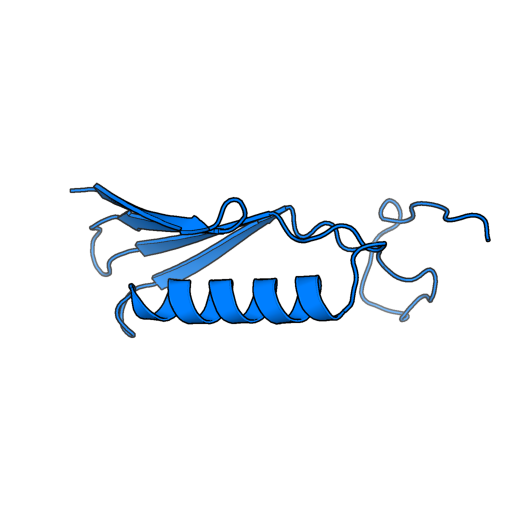0 27.41 88 THR A N 1
ATOM 682 C CA . THR A 1 88 ? 18.068 -13.959 -21.592 1.00 27.41 88 THR A CA 1
ATOM 683 C C . THR A 1 88 ? 18.202 -12.488 -21.974 1.00 27.41 88 THR A C 1
ATOM 685 O O . THR A 1 88 ? 17.193 -11.817 -22.176 1.00 27.41 88 THR A O 1
ATOM 688 N N . VAL A 1 89 ? 19.464 -12.057 -21.976 1.00 41.75 89 VAL A N 1
ATOM 689 C CA . VAL A 1 89 ? 20.031 -10.709 -22.147 1.00 41.75 89 VAL A CA 1
ATOM 690 C C . VAL A 1 89 ? 19.420 -9.895 -23.283 1.00 41.75 89 VAL A C 1
ATOM 692 O O . VAL A 1 89 ? 19.195 -10.485 -24.364 1.00 41.75 89 VAL A O 1
#

InterPro domains:
  IPR036691 Endonuclease/exonuclease/phosphatase superfamily [G3DSA:3.60.10.10] (2-82)
  IPR036691 Endonuclease/exonuclease/phosphatase superfamily [SSF56219] (10-69)

Secondary structure (DSSP,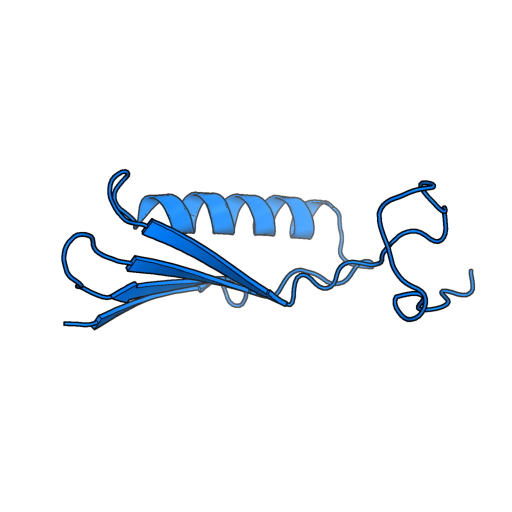 8-state):
-EEEEE-SSSEEEEEE--SSS-EEEEEEEPPPTTS-HHHHHHHHHHHHHHHHTS-TTSEEEEEEE------SS--TTS--TT-------

Foldseek 3Di:
DKDKDALDPFWIWIWADDPPAIAIEIEGDADAPPDDVVSNVVRVVSVVVNCVVDDPRHHYHYDYHRNDQDDPDDPPPDDDDPRHDDDDD